Protein AF-A0A9E2Q3A2-F1 (afdb_monomer)

Sequence (60 aa):
MTNTNYVKWPDFEQIKEMFKELFIMDRREDGVVTVRMHCNGGPLIWSMELHDAIGKMWRM

Foldseek 3Di:
DDPDDDDDDDDPVRLCVVCVQFWRWDADPVRDIDIDGDHNPHHHDPDPVNVVNVVVSVVD

Structure (mmCIF, N/CA/C/O backbone):
data_AF-A0A9E2Q3A2-F1
#
_entry.id   AF-A0A9E2Q3A2-F1
#
loop_
_atom_site.group_PDB
_atom_site.id
_atom_site.type_symbol
_atom_site.label_atom_id
_atom_site.label_alt_id
_atom_site.label_comp_id
_atom_site.label_asym_id
_atom_site.label_entity_id
_atom_site.label_seq_id
_atom_site.pdbx_PDB_ins_code
_atom_site.Cartn_x
_atom_site.Cartn_y
_atom_site.Cartn_z
_atom_site.occupancy
_atom_site.B_iso_or_equiv
_atom_site.auth_seq_id
_atom_site.auth_comp_id
_atom_site.auth_asym_id
_atom_site.auth_atom_id
_atom_site.pdbx_PDB_model_num
ATOM 1 N N . MET A 1 1 ? -9.012 29.538 22.613 1.00 62.78 1 MET A N 1
ATOM 2 C CA . MET A 1 1 ? -9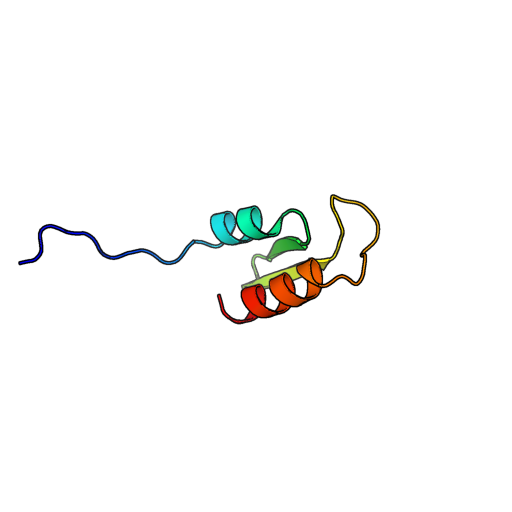.297 28.541 21.558 1.00 62.78 1 MET A CA 1
ATOM 3 C C . MET A 1 1 ? -8.406 28.853 20.372 1.00 62.78 1 MET A C 1
ATOM 5 O O . MET A 1 1 ? -8.283 30.026 20.039 1.00 62.78 1 MET A O 1
ATOM 9 N N . THR A 1 2 ? -7.743 27.859 19.787 1.00 82.19 2 THR A N 1
ATOM 10 C CA . THR A 1 2 ? -6.965 28.053 18.555 1.00 82.19 2 THR A CA 1
ATOM 11 C C . THR A 1 2 ? -7.930 28.176 17.373 1.00 82.19 2 THR A C 1
ATOM 13 O O . THR A 1 2 ? -8.874 27.398 17.280 1.00 82.19 2 THR A O 1
ATOM 16 N N . ASN A 1 3 ? -7.734 29.155 16.483 1.00 89.88 3 ASN A N 1
ATOM 17 C CA . ASN A 1 3 ? -8.551 29.338 15.272 1.00 89.88 3 ASN A CA 1
ATOM 18 C C . ASN A 1 3 ? -8.103 28.372 14.157 1.00 89.88 3 ASN A C 1
ATOM 20 O O . ASN A 1 3 ? -7.713 28.793 13.069 1.00 89.88 3 ASN A O 1
ATOM 24 N N . THR A 1 4 ? -8.034 27.080 14.471 1.00 92.50 4 THR A N 1
ATOM 25 C CA . THR A 1 4 ? -7.498 26.039 13.588 1.00 92.50 4 THR A CA 1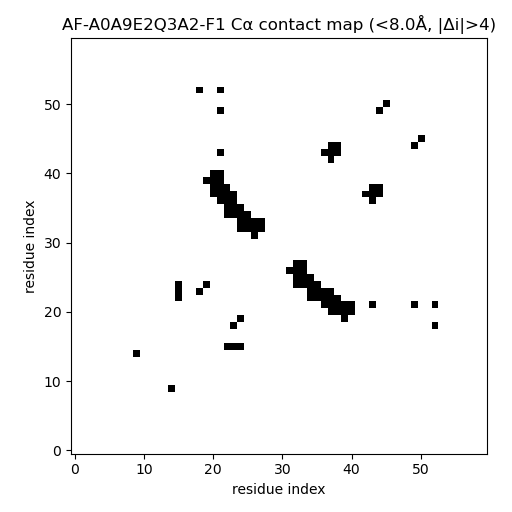
ATOM 26 C C . THR A 1 4 ? -8.297 24.748 13.725 1.00 92.50 4 THR A C 1
ATOM 28 O O . THR A 1 4 ? -8.903 24.484 14.763 1.00 92.50 4 THR A O 1
ATOM 31 N N . ASN A 1 5 ? -8.280 23.932 12.669 1.00 92.62 5 ASN A N 1
ATOM 32 C CA . ASN A 1 5 ? -8.912 22.614 12.643 1.00 92.62 5 ASN A CA 1
ATOM 33 C C . ASN A 1 5 ? -7.894 21.505 12.932 1.00 92.62 5 ASN A C 1
ATOM 35 O O . ASN A 1 5 ? -6.702 21.661 12.660 1.00 92.62 5 ASN A O 1
ATOM 39 N N . TYR A 1 6 ? -8.378 20.361 13.420 1.00 91.12 6 TYR A N 1
ATOM 40 C CA . TYR A 1 6 ? -7.575 19.142 13.488 1.00 91.12 6 TYR A CA 1
ATOM 41 C C . TYR A 1 6 ? -7.152 18.700 12.084 1.00 91.12 6 TYR A C 1
ATOM 43 O O . TYR A 1 6 ? -7.969 18.669 11.159 1.00 91.12 6 TYR A O 1
ATOM 51 N N . VAL A 1 7 ? -5.885 18.314 11.940 1.00 91.25 7 VAL A N 1
ATOM 52 C CA . VAL A 1 7 ? -5.401 17.640 10.734 1.00 91.25 7 VAL A CA 1
ATOM 53 C C . VAL A 1 7 ? -5.981 16.232 10.735 1.00 91.25 7 VAL A C 1
ATOM 55 O O . VAL A 1 7 ? -5.759 15.463 11.670 1.00 91.25 7 VAL A O 1
ATOM 58 N N . LYS A 1 8 ? -6.772 15.912 9.711 1.00 91.56 8 LYS A N 1
ATOM 59 C CA . LYS A 1 8 ? -7.336 14.573 9.550 1.00 91.56 8 LYS A CA 1
ATOM 60 C C . LYS A 1 8 ? -6.279 13.636 8.986 1.00 91.56 8 LYS A C 1
ATOM 62 O O . LYS A 1 8 ? -5.494 14.031 8.127 1.00 91.56 8 LYS A O 1
ATOM 67 N N . TRP A 1 9 ? -6.313 12.393 9.447 1.00 92.12 9 TRP A N 1
ATOM 68 C CA . TRP A 1 9 ? -5.645 11.310 8.745 1.00 92.12 9 TRP A CA 1
ATOM 69 C C . TRP A 1 9 ? -6.298 11.099 7.374 1.00 92.12 9 TRP A C 1
ATOM 71 O O . TRP A 1 9 ? -7.516 11.285 7.267 1.00 92.12 9 TRP A O 1
ATOM 81 N N . PRO A 1 10 ? -5.512 10.751 6.341 1.00 93.56 10 PRO A N 1
ATOM 82 C CA . PRO A 1 10 ? -6.065 10.394 5.049 1.00 93.56 10 PRO A CA 1
ATOM 83 C C . PRO A 1 10 ? -6.991 9.181 5.180 1.00 93.56 10 PRO A C 1
ATOM 85 O O . PRO A 1 10 ? -6.725 8.259 5.952 1.00 93.56 10 PRO A O 1
ATOM 88 N N . ASP A 1 11 ? -8.087 9.190 4.429 1.00 94.19 11 ASP A N 1
ATOM 89 C CA . ASP A 1 11 ? -8.940 8.015 4.282 1.00 94.19 11 ASP A CA 1
ATOM 90 C C . ASP A 1 11 ? -8.325 6.987 3.317 1.00 94.19 11 ASP A C 1
ATOM 92 O O . ASP A 1 11 ? -7.285 7.211 2.698 1.00 94.19 11 ASP A O 1
ATOM 96 N N . PHE A 1 12 ? -8.968 5.826 3.188 1.00 94.25 12 PHE A N 1
ATOM 97 C CA . PHE A 1 12 ? -8.448 4.736 2.365 1.00 94.25 12 PHE A CA 1
ATOM 98 C C . PHE A 1 12 ? -8.278 5.110 0.882 1.00 94.25 12 PHE A C 1
ATOM 100 O O . PHE A 1 12 ? -7.306 4.681 0.264 1.00 94.25 12 PHE A O 1
ATOM 107 N N . GLU A 1 13 ? -9.174 5.921 0.314 1.00 95.88 13 GLU A N 1
ATOM 108 C CA . GLU A 1 13 ? -9.072 6.327 -1.094 1.00 95.88 13 GLU A CA 1
ATOM 109 C C . GLU A 1 13 ? -7.920 7.313 -1.295 1.00 95.88 13 GLU A C 1
ATOM 111 O O . GLU A 1 13 ? -7.177 7.220 -2.271 1.00 95.88 13 GLU A O 1
ATOM 116 N N . GLN A 1 14 ? -7.704 8.206 -0.328 1.00 96.31 14 GLN A N 1
ATOM 117 C CA . GLN A 1 14 ? -6.548 9.098 -0.320 1.00 96.31 14 GLN A CA 1
ATOM 118 C C . GLN A 1 14 ? -5.237 8.315 -0.189 1.00 96.31 14 GLN A C 1
ATOM 120 O O . GLN A 1 14 ? -4.290 8.593 -0.920 1.00 96.31 14 GLN A O 1
ATOM 125 N N . ILE A 1 15 ? -5.187 7.303 0.683 1.00 95.31 15 ILE A N 1
ATOM 126 C CA . ILE A 1 15 ? -4.024 6.412 0.821 1.00 95.31 15 ILE A CA 1
ATOM 127 C C . ILE A 1 15 ? -3.763 5.673 -0.497 1.00 95.31 15 ILE A C 1
ATOM 129 O O . ILE A 1 15 ? -2.639 5.671 -0.994 1.00 95.31 15 ILE A O 1
ATOM 133 N N . LYS A 1 16 ? -4.800 5.089 -1.103 1.00 95.94 16 LYS A N 1
ATOM 134 C CA . LYS A 1 16 ? -4.703 4.391 -2.390 1.00 95.94 16 LYS A CA 1
ATOM 135 C C . LYS A 1 16 ? -4.138 5.289 -3.491 1.00 95.94 16 LYS A C 1
ATOM 137 O O . LYS A 1 16 ? -3.269 4.855 -4.242 1.00 95.94 16 LYS A O 1
ATOM 142 N N . GLU A 1 17 ? -4.583 6.540 -3.554 1.00 97.31 17 GLU A N 1
ATOM 143 C CA . GLU A 1 17 ? -4.081 7.525 -4.513 1.00 97.31 17 GLU A CA 1
ATOM 144 C C . GLU A 1 17 ? -2.612 7.899 -4.252 1.00 97.31 17 GLU A C 1
ATOM 146 O O . GLU A 1 17 ? -1.822 7.959 -5.194 1.00 97.31 17 GLU A O 1
ATOM 151 N N . MET A 1 18 ? -2.214 8.085 -2.987 1.00 96.19 18 MET A N 1
ATOM 152 C CA . MET A 1 18 ? -0.827 8.404 -2.605 1.00 96.19 18 MET A CA 1
ATOM 153 C C . MET A 1 18 ? 0.179 7.340 -3.057 1.00 96.19 18 MET A C 1
ATOM 155 O O . MET A 1 18 ? 1.333 7.660 -3.331 1.00 96.19 18 MET A O 1
ATOM 159 N N . PHE A 1 19 ? -0.248 6.079 -3.122 1.00 96.88 19 PHE A N 1
ATOM 160 C CA . PHE A 1 19 ? 0.618 4.940 -3.411 1.00 96.88 19 PHE A CA 1
ATOM 161 C C . PHE A 1 19 ? 0.456 4.355 -4.822 1.00 96.88 19 PHE A C 1
ATOM 163 O O . PHE A 1 19 ? 1.138 3.383 -5.159 1.00 96.88 19 PHE A O 1
ATOM 170 N N . LYS A 1 20 ? -0.401 4.940 -5.666 1.00 97.69 20 LYS A N 1
ATOM 171 C CA . LYS A 1 20 ? -0.844 4.356 -6.945 1.00 97.69 20 LYS A CA 1
ATOM 172 C C . LYS A 1 20 ? 0.256 4.036 -7.957 1.00 97.69 20 LYS A C 1
ATOM 174 O O . LYS A 1 20 ? 0.004 3.298 -8.899 1.00 97.69 20 LYS A O 1
ATOM 179 N N . GLU A 1 21 ? 1.440 4.633 -7.831 1.00 97.94 21 GLU A N 1
ATOM 180 C CA . GLU A 1 21 ? 2.572 4.379 -8.735 1.00 97.94 21 GLU A CA 1
ATOM 181 C C . GLU A 1 21 ? 3.265 3.045 -8.429 1.00 97.94 21 GLU A C 1
ATOM 183 O O . GLU A 1 21 ? 3.893 2.445 -9.308 1.00 97.94 21 GLU A O 1
ATOM 188 N N . LEU A 1 22 ? 3.114 2.557 -7.196 1.00 98.19 22 LEU A N 1
ATOM 189 C CA . LEU A 1 22 ? 3.811 1.384 -6.675 1.00 98.19 22 LEU A CA 1
ATOM 190 C C . LEU A 1 22 ? 2.856 0.286 -6.199 1.00 98.19 22 LEU A C 1
ATOM 192 O O . LEU A 1 22 ? 3.234 -0.888 -6.190 1.00 98.19 22 LEU A O 1
ATOM 196 N N . PHE A 1 23 ? 1.624 0.639 -5.823 1.00 97.50 23 PHE A N 1
ATOM 197 C CA . PHE A 1 23 ? 0.645 -0.281 -5.259 1.00 97.50 23 PHE A CA 1
ATOM 198 C C . PHE A 1 23 ? -0.742 -0.118 -5.888 1.00 97.50 23 PHE A C 1
ATOM 200 O O . PHE A 1 23 ? -1.292 0.975 -5.973 1.00 97.50 23 PHE A O 1
ATOM 207 N N . ILE A 1 24 ? -1.367 -1.251 -6.208 1.00 97.31 24 ILE A N 1
ATOM 208 C CA . ILE A 1 24 ? -2.812 -1.353 -6.427 1.00 97.31 24 ILE A CA 1
ATOM 209 C C . ILE A 1 24 ? -3.423 -1.850 -5.126 1.00 97.31 24 ILE A C 1
ATOM 211 O O . ILE A 1 24 ? -3.168 -2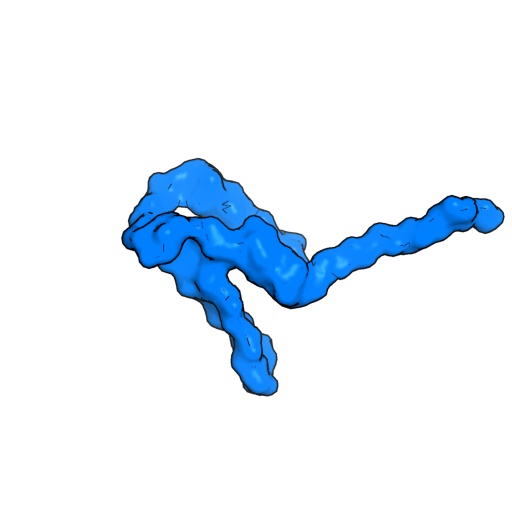.986 -4.719 1.00 97.31 24 ILE A O 1
ATOM 215 N N . MET A 1 25 ? -4.211 -0.990 -4.487 1.00 97.00 25 MET A N 1
ATOM 216 C CA . MET A 1 25 ? -4.867 -1.281 -3.216 1.00 97.00 25 MET A CA 1
ATOM 217 C C . MET A 1 25 ? -6.358 -1.532 -3.424 1.00 97.00 25 MET A C 1
ATOM 219 O O . MET A 1 25 ? -7.036 -0.787 -4.142 1.00 97.00 25 MET A O 1
ATOM 223 N N . ASP A 1 26 ? -6.868 -2.569 -2.771 1.00 96.81 26 ASP A N 1
ATOM 224 C CA . ASP A 1 26 ? -8.291 -2.888 -2.753 1.00 96.81 26 ASP A CA 1
ATOM 225 C C . ASP A 1 26 ? -8.736 -3.283 -1.347 1.00 96.81 26 ASP A C 1
ATOM 227 O O . ASP A 1 26 ? -7.979 -3.922 -0.612 1.00 96.81 26 ASP A O 1
ATOM 231 N N . ARG A 1 27 ? -9.959 -2.897 -0.976 1.00 95.94 27 ARG A N 1
ATOM 232 C CA . ARG A 1 27 ? -10.567 -3.241 0.310 1.00 95.94 27 ARG A CA 1
ATOM 233 C C . ARG A 1 27 ? -11.841 -4.018 0.049 1.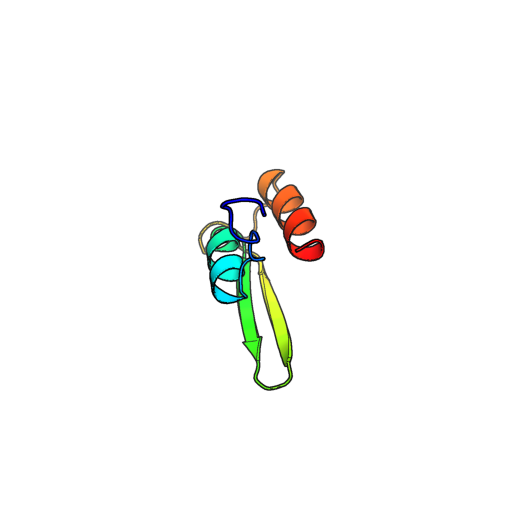00 95.94 27 ARG A C 1
ATOM 235 O O . ARG A 1 27 ? -12.836 -3.468 -0.414 1.00 95.94 27 ARG A O 1
ATOM 242 N N . ARG A 1 28 ? -11.795 -5.296 0.393 1.00 95.62 28 ARG A N 1
ATOM 243 C CA . ARG A 1 28 ? -12.920 -6.211 0.248 1.00 95.62 28 ARG A CA 1
ATOM 244 C C . ARG A 1 28 ? -13.971 -5.959 1.328 1.00 95.62 28 ARG A C 1
ATOM 246 O O . ARG A 1 28 ? -13.684 -5.387 2.381 1.00 95.62 28 ARG A O 1
ATOM 253 N N . GLU A 1 29 ? -15.186 -6.437 1.077 1.00 95.69 29 GLU A N 1
ATOM 254 C CA . GLU A 1 29 ? -16.319 -6.326 2.008 1.00 95.69 29 GLU A CA 1
ATOM 255 C C . GLU A 1 29 ? -16.074 -7.052 3.342 1.00 95.69 29 GLU A C 1
ATOM 257 O O . GLU A 1 29 ? -16.615 -6.654 4.370 1.00 95.69 29 GLU A O 1
ATOM 262 N N . ASP A 1 30 ? -15.209 -8.073 3.349 1.00 96.38 30 ASP A N 1
ATOM 263 C CA . ASP A 1 30 ? -14.796 -8.823 4.544 1.00 96.38 30 ASP A CA 1
ATOM 264 C C . ASP A 1 30 ? -13.764 -8.081 5.415 1.00 96.38 30 ASP A C 1
ATOM 266 O O . ASP A 1 30 ? -13.263 -8.627 6.398 1.00 96.38 30 ASP A O 1
ATOM 270 N N . GLY A 1 31 ? -13.432 -6.836 5.062 1.00 94.06 31 GLY A N 1
ATOM 271 C CA . GLY A 1 31 ? -12.475 -6.003 5.783 1.00 94.06 31 GLY A CA 1
ATOM 272 C C . GLY A 1 31 ? -11.013 -6.287 5.439 1.00 94.06 31 GLY A C 1
ATOM 273 O O . GLY A 1 31 ? -10.129 -5.633 5.992 1.00 94.06 31 GLY A O 1
ATOM 274 N N . VAL A 1 32 ? -10.726 -7.214 4.519 1.00 95.94 32 VAL A N 1
ATOM 275 C CA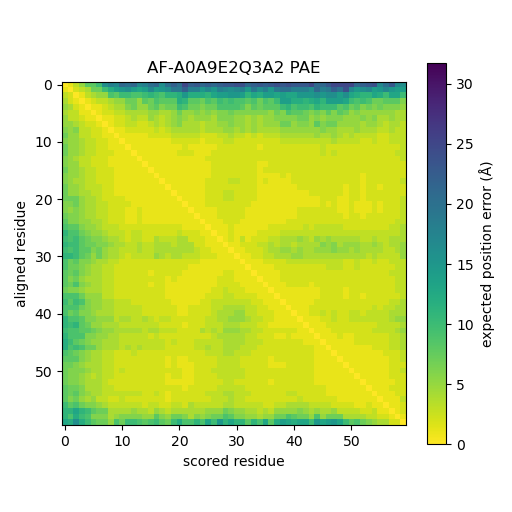 . VAL A 1 32 ? -9.352 -7.488 4.091 1.00 95.94 32 VAL A CA 1
ATOM 276 C C . VAL A 1 32 ? -8.895 -6.454 3.069 1.00 95.94 32 VAL A C 1
ATOM 278 O O . VAL A 1 32 ? -9.531 -6.242 2.033 1.00 95.94 32 VAL A O 1
ATOM 281 N N . VAL A 1 33 ? -7.739 -5.851 3.346 1.00 95.12 33 VAL A N 1
ATOM 282 C CA . VAL A 1 33 ? -7.018 -4.999 2.399 1.00 95.12 33 VAL A CA 1
ATOM 283 C C . VAL A 1 33 ? -6.004 -5.848 1.645 1.00 95.12 33 VAL A C 1
ATOM 285 O O . VAL A 1 33 ? -5.186 -6.545 2.244 1.00 95.12 33 VAL A O 1
ATOM 288 N N . THR A 1 34 ? -6.050 -5.779 0.319 1.00 96.56 34 THR A N 1
ATOM 289 C CA . THR A 1 34 ? -5.048 -6.388 -0.554 1.00 96.56 34 THR A CA 1
ATOM 290 C C . THR A 1 34 ? -4.199 -5.305 -1.194 1.00 96.56 34 THR A C 1
ATOM 292 O O . THR A 1 34 ? -4.688 -4.225 -1.531 1.00 96.56 34 THR A O 1
ATOM 295 N N . VAL A 1 35 ? -2.911 -5.599 -1.347 1.00 96.38 35 VAL A N 1
ATOM 296 C CA . VAL A 1 35 ? -1.938 -4.684 -1.935 1.00 96.38 35 VAL A CA 1
ATOM 297 C C . VAL A 1 35 ? -1.124 -5.462 -2.954 1.00 96.38 35 VAL A C 1
ATOM 299 O O . VAL A 1 35 ? -0.392 -6.387 -2.604 1.00 96.38 35 VAL A O 1
ATOM 302 N N . ARG A 1 36 ? -1.259 -5.103 -4.231 1.00 96.62 36 ARG A N 1
ATOM 303 C CA . ARG A 1 36 ? -0.457 -5.675 -5.316 1.00 96.62 36 ARG A CA 1
ATOM 304 C C . ARG A 1 36 ? 0.608 -4.680 -5.744 1.00 96.62 36 ARG A C 1
ATOM 306 O O . ARG A 1 36 ? 0.284 -3.575 -6.166 1.00 96.62 36 ARG A O 1
ATOM 313 N N . MET A 1 37 ? 1.863 -5.100 -5.675 1.00 97.25 37 MET A N 1
ATOM 314 C CA . MET A 1 37 ? 3.005 -4.256 -6.014 1.00 97.25 37 MET A CA 1
ATOM 315 C C . MET A 1 37 ? 3.239 -4.203 -7.528 1.00 97.25 37 MET A C 1
ATOM 317 O O . MET A 1 37 ? 3.064 -5.206 -8.223 1.00 97.25 37 MET A O 1
ATOM 321 N N . HIS A 1 38 ? 3.655 -3.043 -8.024 1.00 97.81 38 HIS A N 1
ATOM 322 C CA . HIS A 1 38 ? 4.035 -2.799 -9.415 1.00 97.81 38 HIS A CA 1
ATOM 323 C C . HIS A 1 38 ? 4.987 -1.597 -9.506 1.00 97.81 38 HIS A C 1
ATOM 325 O O . HIS A 1 38 ? 5.317 -0.977 -8.500 1.00 97.81 38 HIS A O 1
ATOM 331 N N . CYS A 1 39 ? 5.409 -1.236 -10.716 1.00 97.50 39 CYS A N 1
ATOM 332 C CA . CYS A 1 39 ? 6.011 0.068 -10.992 1.00 97.50 39 CYS A CA 1
ATOM 333 C C . CYS A 1 39 ? 5.297 0.675 -12.203 1.00 97.50 39 CYS A C 1
ATOM 335 O O . CYS A 1 39 ? 5.433 0.171 -13.315 1.00 97.50 39 CYS A O 1
ATOM 337 N N . ASN A 1 40 ? 4.452 1.686 -11.975 1.00 96.38 40 ASN A N 1
ATOM 338 C CA . ASN A 1 40 ? 3.623 2.339 -13.000 1.00 96.38 40 ASN A CA 1
ATOM 339 C C . ASN A 1 40 ? 2.849 1.356 -13.906 1.00 96.38 40 ASN A C 1
ATOM 341 O O . ASN A 1 40 ? 2.860 1.464 -15.129 1.00 96.38 40 ASN A O 1
ATOM 345 N N . GLY A 1 41 ? 2.205 0.352 -13.300 1.00 96.25 41 GLY A N 1
ATOM 346 C CA . GLY A 1 41 ? 1.466 -0.708 -13.997 1.00 96.25 41 GLY A CA 1
ATOM 347 C C . GLY A 1 41 ? 2.331 -1.798 -14.644 1.00 96.25 41 GLY A C 1
ATOM 348 O O . GLY A 1 41 ? 1.790 -2.804 -15.099 1.00 96.25 41 GLY A O 1
ATOM 349 N N . GLY A 1 42 ? 3.654 -1.633 -14.670 1.00 96.19 42 GLY A N 1
ATOM 350 C CA . GLY A 1 42 ? 4.609 -2.622 -15.157 1.00 96.19 42 GLY A CA 1
ATOM 351 C C . GLY A 1 42 ? 5.104 -3.587 -14.073 1.00 96.19 42 GLY A C 1
ATOM 352 O O . GLY A 1 42 ? 4.599 -3.592 -12.944 1.00 96.19 42 GLY A O 1
ATOM 353 N N . PRO A 1 43 ? 6.118 -4.409 -14.398 1.00 97.44 43 PRO A N 1
ATOM 354 C CA . PRO A 1 43 ? 6.765 -5.287 -13.433 1.00 97.44 43 PRO A CA 1
ATOM 355 C C . PRO A 1 43 ? 7.273 -4.518 -12.213 1.00 97.44 43 PRO A C 1
ATOM 357 O O . PRO A 1 43 ? 7.699 -3.368 -12.308 1.00 97.44 43 PRO A O 1
ATOM 360 N N . LEU A 1 44 ? 7.253 -5.179 -11.059 1.00 96.19 44 LEU A N 1
ATOM 361 C CA . LEU A 1 44 ? 7.875 -4.650 -9.856 1.00 96.19 44 LEU A CA 1
ATOM 362 C C . LEU A 1 44 ? 9.377 -4.435 -10.088 1.00 96.19 44 LEU A C 1
ATOM 364 O O . LEU A 1 44 ? 10.078 -5.324 -10.572 1.00 96.19 44 LEU A O 1
ATOM 36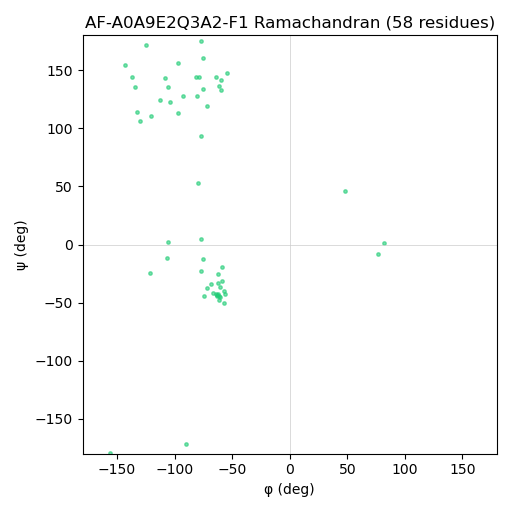8 N N . ILE A 1 45 ? 9.859 -3.261 -9.686 1.00 97.06 45 ILE A N 1
ATOM 369 C CA . ILE A 1 45 ? 11.279 -2.923 -9.638 1.00 97.06 45 ILE A CA 1
ATOM 370 C C . ILE A 1 45 ? 11.658 -2.776 -8.171 1.00 97.06 45 ILE A C 1
ATOM 372 O O . ILE A 1 45 ? 11.054 -1.990 -7.443 1.00 97.06 45 ILE A O 1
ATOM 376 N N . TRP A 1 46 ? 12.659 -3.535 -7.730 1.00 96.56 46 TRP A N 1
ATOM 377 C CA . TRP A 1 46 ? 13.169 -3.415 -6.369 1.00 96.56 46 TRP A CA 1
ATOM 378 C C . TRP A 1 46 ? 14.059 -2.174 -6.256 1.00 96.56 46 TRP A C 1
ATOM 380 O O . TRP A 1 46 ? 15.244 -2.220 -6.580 1.00 96.56 46 TRP A O 1
ATOM 390 N N . SER A 1 47 ? 13.466 -1.056 -5.841 1.00 96.62 47 SER A N 1
ATOM 391 C CA . SER A 1 47 ? 14.126 0.247 -5.755 1.00 96.62 47 SER A CA 1
ATOM 392 C C . SER A 1 47 ? 14.024 0.859 -4.355 1.00 96.62 47 SER A C 1
ATOM 394 O O . SER A 1 47 ? 13.319 0.351 -3.477 1.00 96.62 47 SER A O 1
ATOM 396 N N . MET A 1 48 ? 14.735 1.968 -4.137 1.00 97.94 48 MET 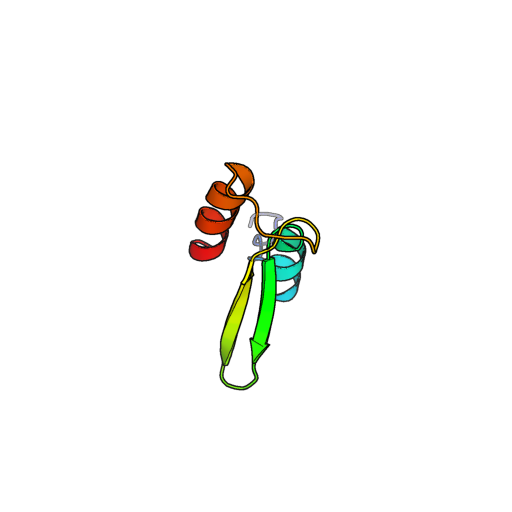A N 1
ATOM 397 C CA . MET A 1 48 ? 14.668 2.695 -2.867 1.00 97.94 48 MET A CA 1
ATOM 398 C C . MET A 1 48 ? 13.307 3.366 -2.665 1.00 97.94 48 MET A C 1
ATOM 400 O O . MET A 1 48 ? 12.808 3.389 -1.543 1.00 97.94 48 MET A O 1
ATOM 404 N N . GLU A 1 49 ? 12.677 3.839 -3.740 1.00 97.00 49 GLU A N 1
ATOM 405 C 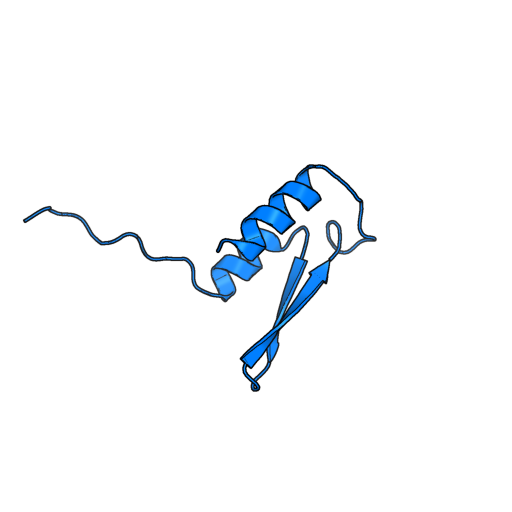CA . GLU A 1 49 ? 11.318 4.387 -3.738 1.00 97.00 49 GLU A CA 1
ATOM 406 C C . GLU A 1 49 ? 10.306 3.326 -3.303 1.00 97.00 49 GLU A C 1
ATOM 408 O O . GLU A 1 49 ? 9.462 3.589 -2.449 1.00 97.00 49 GLU A O 1
ATOM 413 N N . LEU A 1 50 ? 10.431 2.099 -3.822 1.00 96.75 50 LEU A N 1
ATOM 414 C CA . LEU A 1 50 ? 9.589 0.991 -3.387 1.00 96.75 50 LEU A CA 1
ATOM 415 C C . LEU A 1 50 ? 9.807 0.666 -1.904 1.00 96.75 50 LEU A C 1
ATOM 417 O O . LEU A 1 50 ? 8.839 0.466 -1.173 1.00 96.75 50 LEU A O 1
ATOM 421 N N . HIS A 1 51 ? 11.060 0.619 -1.443 1.00 96.00 51 HIS A N 1
ATOM 422 C CA . HIS A 1 51 ? 11.367 0.315 -0.045 1.00 96.00 51 HIS A CA 1
ATOM 423 C C . HIS A 1 51 ? 10.804 1.371 0.921 1.00 96.00 51 HIS A C 1
ATOM 425 O O . HIS A 1 51 ? 10.196 1.024 1.938 1.00 96.00 51 HIS A O 1
ATOM 431 N N . ASP A 1 52 ? 10.947 2.651 0.575 1.00 96.56 52 ASP A N 1
ATOM 432 C CA . ASP A 1 52 ? 10.346 3.767 1.305 1.00 96.56 52 ASP A CA 1
ATOM 433 C C . ASP A 1 52 ? 8.812 3.671 1.321 1.00 96.56 52 ASP A C 1
ATOM 435 O O . ASP A 1 52 ? 8.195 3.769 2.386 1.00 96.56 52 ASP A O 1
ATOM 439 N N . ALA A 1 53 ? 8.195 3.378 0.172 1.00 96.44 53 ALA A N 1
ATOM 440 C CA . ALA A 1 53 ? 6.750 3.227 0.057 1.00 96.44 53 ALA A CA 1
ATOM 441 C C . ALA A 1 53 ? 6.210 2.072 0.914 1.00 96.44 53 ALA A C 1
ATOM 443 O O . ALA A 1 53 ? 5.214 2.255 1.612 1.00 96.44 53 ALA A O 1
ATOM 444 N N . ILE A 1 54 ? 6.889 0.917 0.939 1.00 95.00 54 ILE A N 1
ATOM 445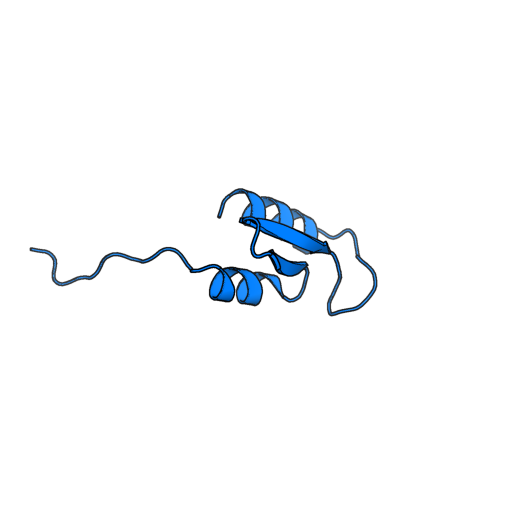 C CA . ILE A 1 54 ? 6.545 -0.198 1.838 1.00 95.00 54 ILE A CA 1
ATOM 446 C C . ILE A 1 54 ? 6.577 0.285 3.292 1.00 95.00 54 ILE A C 1
ATOM 448 O O . ILE A 1 54 ? 5.615 0.096 4.032 1.00 95.00 54 ILE A O 1
ATOM 452 N N . GLY A 1 55 ? 7.663 0.943 3.707 1.00 95.31 55 GLY A N 1
ATOM 453 C CA . GLY A 1 55 ? 7.812 1.421 5.080 1.00 95.31 55 GLY A CA 1
ATOM 454 C C . GLY A 1 55 ? 6.760 2.456 5.489 1.00 95.31 55 GLY A C 1
ATOM 455 O O . GLY A 1 55 ? 6.379 2.506 6.659 1.00 95.31 55 GLY A O 1
ATOM 456 N N . LYS A 1 56 ? 6.299 3.298 4.561 1.00 94.44 56 LYS A N 1
ATOM 457 C CA . LYS A 1 56 ? 5.228 4.274 4.809 1.00 94.44 56 LYS A CA 1
ATOM 458 C C . LYS A 1 56 ? 3.858 3.606 4.881 1.00 94.44 56 LYS A C 1
ATOM 460 O O . LYS A 1 56 ? 3.119 3.890 5.814 1.00 94.44 56 LYS A O 1
ATOM 465 N N . MET A 1 57 ? 3.561 2.681 3.970 1.00 91.25 57 MET A N 1
ATOM 466 C CA . MET A 1 57 ? 2.279 1.972 3.905 1.00 91.25 57 MET A CA 1
ATOM 467 C C . MET A 1 57 ? 1.946 1.226 5.206 1.00 91.25 57 MET A C 1
ATOM 469 O O . MET A 1 57 ? 0.809 1.266 5.645 1.00 91.25 57 MET A O 1
ATOM 473 N N . TRP A 1 58 ? 2.924 0.586 5.858 1.00 84.38 58 TRP A N 1
ATOM 474 C CA . TRP A 1 58 ? 2.695 -0.140 7.121 1.00 84.38 58 TRP A CA 1
ATOM 475 C C . TRP A 1 58 ? 2.534 0.754 8.358 1.00 84.38 58 TRP A C 1
ATOM 477 O O . TRP A 1 58 ? 2.193 0.258 9.430 1.00 84.38 58 TRP A O 1
ATOM 487 N N . ARG A 1 59 ? 2.865 2.044 8.247 1.00 83.06 59 ARG A N 1
ATOM 488 C CA . ARG A 1 59 ? 2.834 3.003 9.363 1.00 83.06 59 ARG A CA 1
ATOM 489 C C . ARG A 1 59 ? 1.673 3.989 9.285 1.00 83.06 59 ARG A C 1
ATOM 491 O O . ARG A 1 59 ? 1.468 4.723 10.251 1.00 83.06 59 ARG A O 1
ATOM 498 N N . MET A 1 60 ? 0.983 4.031 8.151 1.00 69.81 60 MET A N 1
ATOM 499 C CA . MET A 1 60 ? -0.216 4.833 7.921 1.00 69.81 60 MET A CA 1
ATOM 500 C C . MET A 1 60 ? -1.464 3.978 8.101 1.00 69.81 60 MET A C 1
ATOM 502 O O . MET A 1 60 ? -2.449 4.531 8.629 1.00 69.81 60 MET A O 1
#

Secondary structure (DSSP, 8-state):
--S-PPPPPP-HHHHHHHTTTTEEEEE-TTS-EEEEE-BTTBS----HHHHHHHHHHTT-

pLDDT: mean 94.03, std 6.16, range [62.78, 98.19]

Radius of gyration: 14.48 Å; Cα contacts (8 Å, |Δi|>4): 49; chains: 1; bounding box: 31×38×37 Å

Mean predicted aligned error: 3.66 Å

Nearest PDB structures (foldseek):
  8gxq-assembly1_EB  TM=4.197E-01  e=1.685E+00  Homo sapiens
  3uov-assembly1_A  TM=4.237E-01  e=3.371E+00  Pseudomonas putida
  7qcd-assembly1_F  TM=3.281E-01  e=2.383E+00  Saccharomyces cerevisiae S288C
  7oba-assembly1_A  TM=3.064E-01  e=4.769E+00  Homo sapiens

Solvent-accessible surface area (backbone atoms only — not comparable to full-atom values): 3894 Å² total; per-residue (Å²): 133,77,99,71,78,84,84,75,79,76,51,70,68,55,48,37,62,76,38,51,55,42,33,52,65,48,74,48,96,89,71,49,74,48,76,47,75,27,39,72,87,43,71,69,62,98,43,71,68,52,53,51,48,54,62,48,63,78,72,109